Protein AF-A0AA37S8B4-F1 (afdb_monomer_lite)

pLDDT: mean 84.32, std 17.6, range [31.97, 98.0]

Organism: NCBI:txid1473156

Structure (mmCIF, N/CA/C/O backbone):
data_AF-A0AA37S8B4-F1
#
_entry.id   AF-A0AA37S8B4-F1
#
loop_
_atom_site.group_PDB
_atom_site.id
_atom_site.type_symbol
_atom_site.label_atom_id
_atom_site.label_alt_id
_atom_site.label_comp_id
_atom_site.label_asym_id
_atom_site.label_entity_id
_atom_site.label_seq_id
_atom_site.pdbx_PDB_ins_code
_atom_site.Cartn_x
_atom_site.Cartn_y
_atom_site.Cartn_z
_atom_site.occupancy
_atom_site.B_iso_or_equiv
_atom_site.auth_seq_id
_atom_site.auth_comp_id
_atom_site.auth_asym_id
_atom_site.auth_atom_id
_atom_site.pdbx_PDB_model_num
ATOM 1 N N . MET A 1 1 ? 49.847 -9.591 36.499 1.00 41.84 1 MET A N 1
ATOM 2 C CA . MET A 1 1 ? 48.959 -8.604 35.847 1.00 41.84 1 MET A CA 1
ATOM 3 C C . MET A 1 1 ? 47.893 -9.376 35.082 1.00 41.84 1 MET A C 1
ATOM 5 O O . MET A 1 1 ? 48.247 -10.153 34.206 1.00 41.84 1 MET A O 1
ATOM 9 N N . ARG A 1 2 ? 46.625 -9.284 35.502 1.00 36.72 2 ARG A N 1
ATOM 10 C CA . ARG A 1 2 ? 45.490 -9.984 34.875 1.00 36.72 2 ARG A CA 1
ATOM 11 C C . ARG A 1 2 ? 44.981 -9.141 33.705 1.00 36.72 2 ARG A C 1
ATOM 13 O O . ARG A 1 2 ? 44.607 -7.995 33.919 1.00 36.72 2 ARG A O 1
ATOM 20 N N . TRP A 1 3 ? 44.974 -9.709 32.505 1.00 33.69 3 TRP A N 1
ATOM 21 C CA . TRP A 1 3 ? 44.365 -9.096 31.328 1.00 33.69 3 TRP A CA 1
ATOM 22 C C . TRP A 1 3 ? 42.866 -9.407 31.329 1.00 33.69 3 TRP A C 1
ATOM 24 O O . TRP A 1 3 ? 42.472 -10.571 31.340 1.00 33.69 3 TRP A O 1
ATOM 34 N N . ILE A 1 4 ? 42.039 -8.362 31.370 1.00 42.34 4 ILE A N 1
ATOM 35 C CA . ILE A 1 4 ? 40.590 -8.452 31.181 1.00 42.34 4 ILE A CA 1
ATOM 36 C C . ILE A 1 4 ? 40.347 -8.408 29.673 1.00 42.34 4 ILE A C 1
ATOM 38 O O . ILE A 1 4 ? 40.600 -7.395 29.026 1.00 42.34 4 ILE A O 1
ATOM 42 N N . MET A 1 5 ? 39.888 -9.524 29.113 1.00 31.97 5 MET A N 1
ATOM 43 C CA . MET A 1 5 ? 39.438 -9.610 27.729 1.00 31.97 5 MET A CA 1
ATOM 44 C C . MET A 1 5 ? 38.009 -9.061 27.664 1.00 31.97 5 MET A C 1
ATOM 46 O O . MET A 1 5 ? 37.064 -9.707 28.112 1.00 31.97 5 MET A O 1
ATOM 50 N N . VAL A 1 6 ? 37.860 -7.838 27.157 1.00 38.88 6 VAL A N 1
ATOM 51 C CA . VAL A 1 6 ? 36.555 -7.240 26.856 1.00 38.88 6 VAL A CA 1
ATOM 52 C C . VAL A 1 6 ? 36.064 -7.852 25.547 1.00 38.88 6 VAL A C 1
ATOM 54 O O . VAL A 1 6 ? 36.589 -7.554 24.477 1.00 38.88 6 VAL A O 1
ATOM 57 N N . ILE A 1 7 ? 35.069 -8.732 25.633 1.00 40.44 7 ILE A N 1
ATOM 58 C CA . ILE A 1 7 ? 34.315 -9.196 24.468 1.00 40.44 7 ILE A CA 1
ATOM 59 C C . ILE A 1 7 ? 33.357 -8.061 24.095 1.00 40.44 7 ILE A C 1
ATOM 61 O O . ILE A 1 7 ? 32.328 -7.872 24.742 1.00 40.44 7 ILE A O 1
ATOM 65 N N . LEU A 1 8 ? 33.708 -7.278 23.071 1.00 34.94 8 LEU A N 1
ATOM 66 C CA . LEU A 1 8 ? 32.735 -6.438 22.380 1.00 34.94 8 LEU A CA 1
ATOM 67 C C . LEU A 1 8 ? 31.773 -7.366 21.630 1.00 34.94 8 LEU A C 1
ATOM 69 O O . LEU A 1 8 ? 32.093 -7.890 20.566 1.00 34.94 8 LEU A O 1
ATOM 73 N N . LEU A 1 9 ? 30.586 -7.572 22.198 1.00 35.25 9 LEU A N 1
ATOM 74 C CA . LEU A 1 9 ? 29.426 -8.071 21.469 1.00 35.25 9 LEU A CA 1
ATOM 75 C C . LEU A 1 9 ? 28.984 -6.978 20.492 1.00 35.25 9 LEU A C 1
ATOM 77 O O . LEU A 1 9 ? 28.210 -6.085 20.832 1.00 35.25 9 LEU A O 1
ATOM 81 N N . SER A 1 10 ? 29.506 -7.032 19.271 1.00 37.12 10 SER A N 1
ATOM 82 C CA . SER A 1 10 ? 28.928 -6.321 18.137 1.00 37.12 10 SER A CA 1
ATOM 83 C C . SER A 1 10 ? 27.568 -6.955 17.842 1.00 37.12 10 SER A C 1
ATOM 85 O O . SER A 1 10 ? 27.484 -7.967 17.150 1.00 37.12 10 SER A O 1
ATOM 87 N N . ILE A 1 11 ? 26.491 -6.389 18.388 1.00 38.50 11 ILE A N 1
ATOM 88 C CA . ILE A 1 11 ? 25.130 -6.700 17.947 1.00 38.50 11 ILE A CA 1
ATOM 89 C C . ILE A 1 11 ? 24.981 -6.060 16.563 1.00 38.50 11 ILE A C 1
ATOM 91 O O . ILE A 1 11 ? 24.531 -4.927 16.423 1.00 38.50 11 ILE A O 1
ATOM 95 N N . SER A 1 12 ? 25.433 -6.766 15.526 1.00 40.25 12 SER A N 1
ATOM 96 C CA . SER A 1 12 ? 24.964 -6.502 14.172 1.00 40.25 12 SER A CA 1
ATOM 97 C C . SER A 1 12 ? 23.511 -6.960 14.150 1.00 40.25 12 SER A C 1
ATOM 99 O O . SER A 1 12 ? 23.223 -8.157 14.135 1.00 40.25 12 SER A O 1
ATOM 101 N N . ALA A 1 13 ? 22.586 -6.006 14.267 1.00 41.56 13 ALA A N 1
ATOM 102 C CA . ALA A 1 13 ? 21.191 -6.252 13.961 1.00 41.56 13 ALA A CA 1
ATOM 103 C C . ALA A 1 13 ? 21.145 -6.702 12.500 1.00 41.56 13 ALA A C 1
ATOM 105 O O . ALA A 1 13 ? 21.345 -5.894 11.594 1.00 41.56 13 ALA A O 1
ATOM 106 N N . ALA A 1 14 ? 20.950 -7.999 12.276 1.00 39.81 14 ALA A N 1
ATOM 107 C CA . ALA A 1 14 ? 20.672 -8.523 10.956 1.00 39.81 14 ALA A CA 1
ATOM 108 C C . ALA A 1 14 ? 19.413 -7.805 10.447 1.00 39.81 14 ALA A C 1
ATOM 110 O O . ALA A 1 14 ? 18.294 -8.108 10.874 1.00 39.81 14 ALA A O 1
ATOM 111 N N . LYS A 1 15 ? 19.583 -6.806 9.571 1.00 47.97 15 LYS A N 1
ATOM 112 C CA . LYS A 1 15 ? 18.496 -6.332 8.716 1.00 47.97 15 LYS A CA 1
ATOM 113 C C . LYS A 1 15 ? 18.070 -7.574 7.941 1.00 47.97 15 LYS A C 1
ATOM 115 O O . LYS A 1 15 ? 18.783 -7.987 7.046 1.00 47.97 15 LYS A O 1
ATOM 120 N N . ALA A 1 16 ? 16.989 -8.245 8.358 1.00 52.72 16 ALA A N 1
ATOM 121 C CA . ALA A 1 16 ? 16.439 -9.321 7.534 1.00 52.72 16 ALA A CA 1
ATOM 122 C C . ALA A 1 16 ? 16.204 -8.726 6.143 1.00 52.72 16 ALA A C 1
ATOM 124 O O . ALA A 1 16 ? 15.514 -7.704 6.061 1.00 52.72 16 ALA A O 1
ATOM 125 N N . ASP A 1 17 ? 16.867 -9.303 5.144 1.00 63.69 17 ASP A N 1
ATOM 126 C CA . ASP A 1 17 ? 16.947 -8.761 3.796 1.00 63.69 17 ASP A CA 1
ATOM 127 C C . ASP A 1 17 ? 15.543 -8.679 3.199 1.00 63.69 17 ASP A C 1
ATOM 129 O O . ASP A 1 17 ? 14.801 -9.666 3.168 1.00 63.69 17 ASP A O 1
ATOM 133 N N . MET A 1 18 ? 15.158 -7.485 2.756 1.00 78.81 18 MET A N 1
ATOM 134 C CA . MET A 1 18 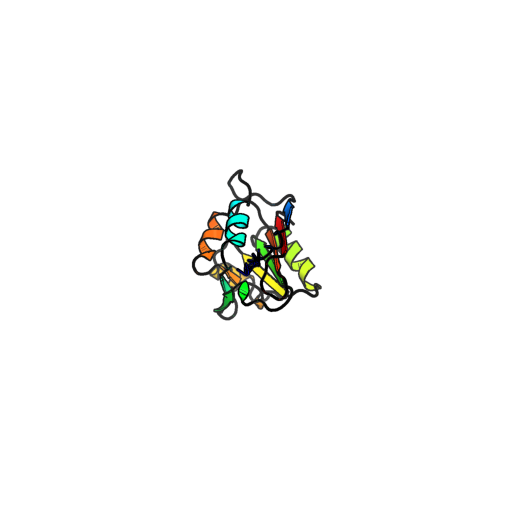? 13.922 -7.293 2.015 1.00 78.81 18 MET A CA 1
ATOM 135 C C . MET A 1 18 ? 14.022 -8.067 0.702 1.00 78.81 18 MET A C 1
ATOM 137 O O . MET A 1 18 ? 14.942 -7.859 -0.088 1.00 78.81 18 MET A O 1
ATOM 141 N N . LYS A 1 19 ? 13.074 -8.972 0.451 1.00 85.19 19 LYS A N 1
ATOM 142 C CA . LYS A 1 19 ? 13.051 -9.728 -0.802 1.00 85.19 19 LYS A CA 1
ATOM 143 C C . LYS A 1 19 ? 12.243 -8.980 -1.862 1.00 85.19 19 LYS A C 1
ATOM 145 O O . LYS A 1 19 ? 11.031 -8.852 -1.708 1.00 85.19 19 LYS A O 1
ATOM 150 N N . VAL A 1 20 ? 12.887 -8.567 -2.951 1.00 79.88 20 VAL A N 1
ATOM 151 C CA . VAL A 1 20 ? 12.213 -8.032 -4.146 1.00 79.88 20 VAL A CA 1
ATOM 152 C C . VAL A 1 20 ? 11.977 -9.161 -5.151 1.00 79.88 20 VAL A C 1
ATOM 154 O O . VAL A 1 20 ? 12.870 -9.970 -5.410 1.00 79.88 20 VAL A O 1
ATOM 157 N N . ILE A 1 21 ? 10.758 -9.253 -5.676 1.00 81.44 21 ILE A N 1
ATOM 158 C CA .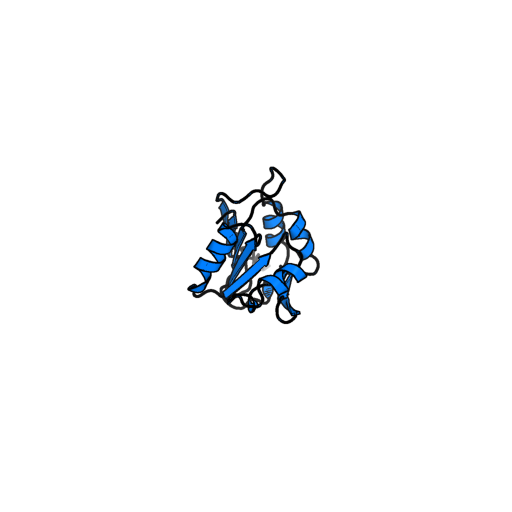 ILE A 1 21 ? 10.350 -10.208 -6.709 1.00 81.44 21 ILE A CA 1
ATOM 159 C C . ILE A 1 21 ? 9.868 -9.399 -7.910 1.00 81.44 21 ILE A C 1
ATOM 161 O O . ILE A 1 21 ? 8.844 -8.730 -7.823 1.00 81.44 21 ILE A O 1
ATOM 165 N N . GLU A 1 22 ? 10.603 -9.472 -9.015 1.00 76.75 22 GLU A N 1
ATOM 166 C CA . GLU A 1 22 ? 10.251 -8.781 -10.257 1.00 76.75 22 GLU A CA 1
ATOM 167 C C . GLU A 1 22 ? 9.269 -9.610 -11.091 1.00 76.75 22 GLU A C 1
ATOM 169 O O . GLU A 1 22 ? 9.395 -10.830 -11.241 1.00 76.75 22 GLU A O 1
ATOM 174 N N . SER A 1 23 ? 8.283 -8.921 -11.639 1.00 68.56 23 SER A N 1
ATOM 175 C CA . SER A 1 23 ? 7.209 -9.423 -12.480 1.00 68.56 23 SER A CA 1
ATOM 176 C C . SER A 1 23 ? 6.817 -8.292 -13.448 1.00 68.56 23 SER A C 1
ATOM 178 O O . SER A 1 23 ? 7.340 -7.187 -13.366 1.00 68.56 23 SER A O 1
ATOM 180 N N . ARG A 1 24 ? 5.989 -8.567 -14.462 1.00 68.88 24 ARG A N 1
ATOM 181 C CA . ARG A 1 24 ? 5.632 -7.531 -15.448 1.00 68.88 24 ARG A CA 1
ATOM 182 C C . ARG A 1 24 ? 4.517 -6.651 -14.894 1.00 68.88 24 ARG A C 1
ATOM 184 O O . ARG A 1 24 ? 3.380 -7.114 -14.826 1.00 68.88 24 ARG A O 1
ATOM 191 N N . GLY A 1 25 ? 4.838 -5.409 -14.538 1.00 69.12 25 GLY A N 1
ATOM 192 C CA . GLY A 1 25 ? 3.856 -4.377 -14.225 1.00 69.12 25 GLY A CA 1
ATOM 193 C C . GLY A 1 25 ? 3.386 -3.607 -15.459 1.00 69.12 25 GLY A C 1
ATOM 194 O O . GLY A 1 25 ? 3.812 -3.847 -16.593 1.00 69.12 25 GLY A O 1
ATOM 195 N N . TYR A 1 26 ? 2.475 -2.666 -15.231 1.00 75.56 26 TYR A N 1
ATOM 196 C CA . TYR A 1 26 ? 2.162 -1.613 -16.183 1.00 75.56 26 TYR A CA 1
ATOM 197 C C . TYR A 1 26 ? 3.147 -0.451 -15.979 1.00 75.56 26 TYR A C 1
ATOM 199 O O . TYR A 1 26 ? 3.185 0.108 -14.877 1.00 75.56 26 TYR A O 1
ATOM 207 N N . PRO A 1 27 ? 3.915 -0.054 -17.009 1.00 76.44 27 PRO A N 1
ATOM 208 C CA . PRO A 1 27 ? 4.842 1.059 -16.901 1.00 76.44 27 PRO A CA 1
ATOM 209 C C . PRO A 1 27 ? 4.095 2.396 -16.870 1.00 76.44 27 PRO A C 1
ATOM 211 O O . PRO A 1 27 ? 3.299 2.727 -17.750 1.00 76.44 27 PRO A O 1
ATOM 214 N N . LEU A 1 28 ? 4.393 3.194 -15.858 1.00 73.31 28 LEU A N 1
ATOM 215 C CA . LEU A 1 28 ? 4.192 4.635 -15.848 1.00 73.31 28 LEU A CA 1
ATOM 216 C C . LEU A 1 28 ? 5.254 5.272 -16.763 1.00 73.31 28 LEU A C 1
ATOM 218 O O . LEU A 1 28 ? 6.268 4.653 -17.051 1.00 73.31 28 LEU A O 1
ATOM 222 N N . ALA A 1 29 ? 5.014 6.485 -17.267 1.00 58.72 29 ALA A N 1
ATOM 223 C CA . ALA A 1 29 ? 5.602 7.058 -18.496 1.00 58.72 29 ALA A CA 1
ATOM 224 C C . ALA A 1 29 ? 7.153 7.160 -18.642 1.00 58.72 29 ALA A C 1
ATOM 226 O O . ALA A 1 29 ? 7.615 7.791 -19.591 1.00 58.72 29 ALA A O 1
ATOM 227 N N . ASN A 1 30 ? 7.959 6.576 -17.754 1.00 57.06 30 ASN A N 1
ATOM 228 C CA . ASN A 1 30 ? 9.422 6.589 -17.767 1.00 57.06 30 ASN A CA 1
ATOM 229 C C . ASN A 1 30 ? 9.993 5.158 -17.841 1.00 57.06 30 ASN A C 1
ATOM 231 O O . ASN A 1 30 ? 9.621 4.322 -17.026 1.00 57.06 30 ASN A O 1
ATOM 235 N N . ASP A 1 31 ? 10.977 4.922 -18.719 1.00 57.19 31 ASP A N 1
ATOM 236 C CA . ASP A 1 31 ? 11.668 3.630 -18.958 1.00 57.19 31 ASP A CA 1
ATOM 237 C C . ASP A 1 31 ? 12.593 3.147 -17.802 1.00 57.19 31 ASP A C 1
ATOM 239 O O . ASP A 1 31 ? 13.600 2.474 -18.031 1.00 57.19 31 ASP A O 1
ATOM 243 N N . ASN A 1 32 ? 12.302 3.509 -16.552 1.00 66.25 32 ASN A N 1
ATOM 244 C CA . ASN A 1 32 ? 13.129 3.191 -15.380 1.00 66.25 32 ASN A CA 1
ATOM 245 C C . ASN A 1 32 ? 12.498 2.090 -14.507 1.00 66.25 32 ASN A C 1
ATOM 247 O O . ASN A 1 32 ? 11.352 1.707 -14.689 1.00 66.25 32 ASN A O 1
ATOM 251 N N . SER A 1 33 ? 13.257 1.580 -13.533 1.00 79.75 33 SER A N 1
ATOM 252 C CA . SER A 1 33 ? 12.796 0.584 -12.549 1.00 79.75 33 SER A CA 1
ATOM 253 C C . SER A 1 33 ? 12.294 1.230 -11.255 1.00 79.75 33 SER A C 1
ATOM 255 O O . SER A 1 33 ? 12.838 2.256 -10.851 1.00 79.75 33 SER A O 1
ATOM 257 N N . ASN A 1 34 ? 11.428 0.550 -10.496 1.00 88.50 34 ASN A N 1
ATOM 258 C CA . ASN A 1 34 ? 10.984 0.963 -9.152 1.00 88.50 34 ASN A CA 1
ATOM 259 C C . ASN A 1 34 ? 12.062 0.904 -8.042 1.00 88.50 34 ASN A C 1
ATOM 261 O O . ASN A 1 34 ? 11.753 1.030 -6.856 1.00 88.50 34 ASN A O 1
ATOM 265 N N . ARG A 1 35 ? 13.343 0.743 -8.389 1.00 86.94 35 ARG A N 1
ATOM 266 C CA . ARG A 1 35 ? 14.450 0.625 -7.429 1.00 86.94 35 ARG A CA 1
ATOM 267 C C . ARG A 1 35 ? 14.514 1.779 -6.426 1.00 86.94 35 ARG A C 1
ATOM 269 O O . ARG A 1 35 ? 14.732 1.527 -5.244 1.00 86.94 35 ARG A O 1
ATOM 276 N N . ASP A 1 36 ? 14.272 3.008 -6.870 1.00 88.19 36 ASP A N 1
ATOM 277 C CA . ASP A 1 36 ? 14.310 4.186 -5.995 1.00 88.19 36 ASP A CA 1
ATOM 278 C C . ASP A 1 36 ? 13.177 4.160 -4.954 1.00 88.19 36 ASP A C 1
ATOM 280 O O . ASP A 1 36 ? 13.356 4.603 -3.818 1.00 88.19 36 ASP A O 1
ATOM 284 N N . VAL A 1 37 ? 12.015 3.593 -5.307 1.00 90.94 37 VAL A N 1
ATOM 285 C CA . VAL A 1 37 ? 10.909 3.353 -4.365 1.00 90.94 37 VAL A CA 1
ATOM 286 C C . VAL A 1 37 ? 11.339 2.340 -3.308 1.00 90.94 37 VAL A C 1
ATOM 288 O O . VAL A 1 37 ? 11.098 2.550 -2.119 1.00 90.94 37 VAL A O 1
ATOM 291 N N . PHE A 1 38 ? 12.004 1.259 -3.718 1.00 90.81 38 PHE A N 1
ATOM 292 C CA . PHE A 1 38 ? 12.451 0.205 -2.806 1.00 90.81 38 PHE A CA 1
ATOM 293 C C . PHE A 1 38 ? 13.521 0.711 -1.841 1.00 90.81 38 PHE A C 1
ATOM 295 O O . PHE A 1 38 ? 13.386 0.529 -0.634 1.00 90.81 38 PHE A O 1
ATOM 302 N N . GLU A 1 39 ? 14.530 1.420 -2.348 1.00 90.69 39 GLU A N 1
ATOM 303 C CA . GLU A 1 39 ? 15.564 2.039 -1.514 1.00 90.69 39 GLU A CA 1
ATOM 304 C C . GLU A 1 39 ? 14.962 3.066 -0.548 1.00 90.69 39 GLU A C 1
ATOM 306 O O . GLU A 1 39 ? 15.379 3.164 0.611 1.00 90.69 39 GLU A O 1
ATOM 311 N N . TRP A 1 40 ? 13.939 3.808 -0.977 1.00 92.50 40 TRP A N 1
ATOM 312 C CA . TRP A 1 40 ? 13.232 4.702 -0.073 1.00 92.50 40 TRP A CA 1
ATOM 313 C C . TRP A 1 40 ? 12.534 3.933 1.057 1.00 92.50 40 TRP A C 1
ATOM 315 O O . TRP A 1 40 ? 12.713 4.285 2.225 1.00 92.50 40 TRP A O 1
ATOM 325 N N . LEU A 1 41 ? 11.798 2.867 0.732 1.00 92.62 41 LEU A N 1
ATOM 326 C CA . LEU A 1 41 ? 11.076 2.028 1.698 1.00 92.62 41 LEU A CA 1
ATOM 327 C C . LEU A 1 41 ? 12.002 1.294 2.681 1.00 92.62 41 LEU A C 1
ATOM 329 O O . LEU A 1 41 ? 11.617 1.054 3.821 1.00 92.62 41 LEU A O 1
ATOM 333 N N . GLU A 1 42 ? 13.233 0.968 2.285 1.00 89.88 42 GLU A N 1
ATOM 334 C CA . GLU A 1 42 ? 14.228 0.370 3.188 1.00 89.88 42 GLU A CA 1
ATOM 335 C C . GLU A 1 42 ? 14.748 1.338 4.257 1.00 89.88 42 GLU A C 1
ATOM 337 O O . GLU A 1 42 ? 15.245 0.910 5.307 1.00 89.88 42 GLU A O 1
ATOM 342 N N . ASN A 1 43 ? 14.691 2.639 3.972 1.00 91.31 43 ASN A N 1
ATOM 343 C CA . ASN A 1 43 ? 15.342 3.675 4.769 1.00 91.31 43 ASN A CA 1
ATOM 344 C C . ASN A 1 43 ? 14.357 4.618 5.470 1.00 91.31 43 ASN A C 1
ATOM 346 O O . ASN A 1 43 ? 14.783 5.454 6.266 1.00 91.31 43 ASN A O 1
ATOM 350 N N . ASN A 1 44 ? 13.060 4.518 5.178 1.00 93.94 44 ASN A N 1
ATOM 351 C CA . ASN A 1 44 ? 12.046 5.449 5.658 1.00 93.94 44 ASN A CA 1
ATOM 352 C C . ASN A 1 44 ? 10.786 4.706 6.104 1.00 93.94 44 ASN A C 1
ATOM 354 O O . ASN A 1 44 ? 10.481 3.618 5.626 1.00 93.94 44 ASN A O 1
ATOM 358 N N . ASP A 1 45 ? 10.037 5.327 7.010 1.00 94.00 45 ASP A N 1
ATOM 359 C CA . ASP A 1 45 ? 8.766 4.798 7.496 1.00 94.00 45 ASP A CA 1
ATOM 360 C C . ASP A 1 45 ? 7.604 5.339 6.648 1.00 94.00 45 ASP A C 1
ATOM 362 O O . ASP A 1 45 ? 7.442 6.557 6.497 1.00 94.00 45 ASP A O 1
ATOM 366 N N . LEU A 1 46 ? 6.799 4.438 6.078 1.00 95.31 46 LEU A N 1
ATOM 367 C CA . LEU A 1 46 ? 5.686 4.809 5.207 1.00 95.31 46 LEU A CA 1
ATOM 368 C C . LEU A 1 46 ? 4.569 5.437 6.043 1.00 95.31 46 LEU A C 1
ATOM 370 O O . LEU A 1 46 ? 3.946 4.769 6.862 1.00 95.31 46 LEU A O 1
ATOM 374 N N . SER A 1 47 ? 4.304 6.717 5.811 1.00 96.81 47 SER A N 1
ATOM 375 C CA . SER A 1 47 ? 3.245 7.481 6.466 1.00 96.81 47 SER A CA 1
ATOM 376 C C . SER A 1 47 ? 2.043 7.611 5.543 1.00 96.81 47 SER A C 1
ATOM 378 O O . SER A 1 47 ? 2.166 7.971 4.368 1.00 96.81 47 SER A O 1
ATOM 380 N N . MET A 1 48 ? 0.867 7.316 6.083 1.00 96.75 48 MET A N 1
ATOM 381 C CA . MET A 1 48 ? -0.372 7.289 5.326 1.00 96.75 48 MET A CA 1
ATOM 382 C C . MET A 1 48 ? -1.560 7.763 6.164 1.00 96.75 48 MET A C 1
ATOM 384 O O . MET A 1 48 ? -1.491 7.825 7.390 1.00 96.75 48 MET A O 1
ATOM 388 N N . VAL A 1 49 ? -2.647 8.149 5.503 1.00 97.12 49 VAL A N 1
ATOM 389 C CA . VAL A 1 49 ? -3.896 8.582 6.141 1.00 97.12 49 VAL A CA 1
ATOM 390 C C . VAL A 1 49 ? -5.048 7.798 5.537 1.00 97.12 49 VAL A C 1
ATOM 392 O O . VAL A 1 49 ? -5.135 7.660 4.320 1.00 97.12 49 VAL A O 1
ATOM 395 N N . ASN A 1 50 ? -5.918 7.248 6.378 1.00 96.75 50 ASN A N 1
ATOM 396 C CA . ASN A 1 50 ? -7.081 6.510 5.917 1.00 96.75 50 ASN A CA 1
ATOM 397 C C . ASN A 1 50 ? -8.058 7.466 5.231 1.00 96.75 50 ASN A C 1
ATOM 399 O O . ASN A 1 50 ? -8.463 8.489 5.783 1.00 96.75 50 ASN A O 1
ATOM 403 N N . LEU A 1 51 ? -8.462 7.120 4.017 1.00 95.12 51 LEU A N 1
ATOM 404 C CA . LEU A 1 51 ? -9.263 7.995 3.181 1.00 95.12 51 LEU A CA 1
ATOM 405 C C . LEU A 1 51 ? -10.716 8.121 3.681 1.00 95.12 51 LEU A C 1
ATOM 407 O O . LEU A 1 51 ? -11.377 9.128 3.409 1.00 95.12 51 LEU A O 1
ATOM 411 N N . SER A 1 52 ? -11.209 7.115 4.408 1.00 94.38 52 SER A N 1
ATOM 412 C CA . SER A 1 52 ? -12.589 7.050 4.898 1.00 94.38 52 SER A CA 1
ATOM 413 C C . SER A 1 52 ? -12.822 7.854 6.178 1.00 94.38 52 SER A C 1
ATOM 415 O O . SER A 1 52 ? -13.863 8.499 6.291 1.00 94.38 52 SER A O 1
ATOM 417 N N . ASP A 1 53 ? -11.863 7.864 7.108 1.00 94.81 53 ASP A N 1
ATOM 418 C CA . ASP A 1 53 ? -12.024 8.482 8.433 1.00 94.81 53 ASP A CA 1
ATOM 419 C C . ASP A 1 53 ? -10.918 9.488 8.808 1.00 94.81 53 ASP A C 1
ATOM 421 O O . ASP A 1 53 ? -11.037 10.184 9.814 1.00 94.81 53 ASP A O 1
ATOM 425 N N . GLY A 1 54 ? -9.871 9.622 7.987 1.00 95.69 54 GLY A N 1
ATOM 426 C CA . GLY A 1 54 ? -8.760 10.544 8.227 1.00 95.69 54 GLY A CA 1
ATOM 427 C C . GLY A 1 54 ? -7.745 10.059 9.265 1.00 95.69 54 GLY A C 1
ATOM 428 O O . GLY A 1 54 ? -6.874 10.834 9.660 1.00 95.69 54 GLY A O 1
ATOM 429 N N . THR A 1 55 ? -7.826 8.805 9.715 1.00 97.25 55 THR A N 1
ATOM 430 C CA . THR A 1 55 ? -6.908 8.256 10.719 1.00 97.25 55 THR A CA 1
ATOM 431 C C . THR A 1 55 ? -5.488 8.131 10.152 1.00 97.25 55 THR A C 1
ATOM 433 O O . THR A 1 55 ? -5.301 7.446 9.140 1.00 97.25 55 THR A O 1
ATOM 436 N N . PRO A 1 56 ? -4.466 8.750 10.775 1.00 97.62 56 PRO A N 1
ATOM 437 C CA . PRO A 1 56 ? -3.081 8.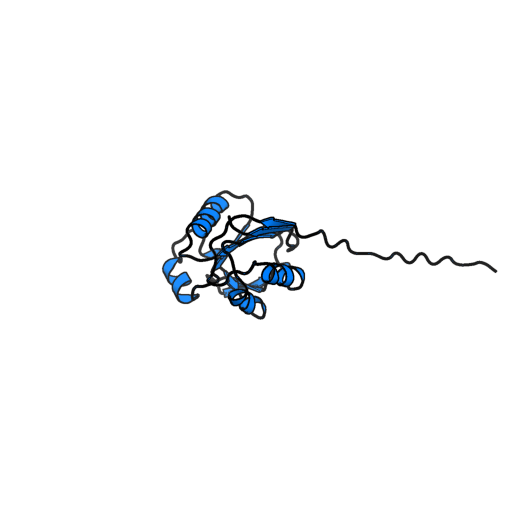561 10.366 1.00 97.62 56 PRO A CA 1
ATOM 438 C C . PRO A 1 56 ? -2.584 7.164 10.756 1.00 97.62 56 PRO A C 1
ATOM 440 O O . PRO A 1 56 ? -2.953 6.629 11.799 1.00 97.62 56 PRO A O 1
ATOM 443 N N . LEU A 1 57 ? -1.714 6.593 9.931 1.00 97.62 57 LEU A N 1
ATOM 444 C CA . LEU A 1 57 ? -1.064 5.308 10.161 1.00 97.62 57 LEU A CA 1
ATOM 445 C C . LEU A 1 57 ? 0.375 5.383 9.650 1.00 97.62 57 LEU A C 1
ATOM 447 O O . LEU A 1 57 ? 0.624 5.938 8.577 1.00 97.62 57 LEU A O 1
ATOM 451 N N . LYS A 1 58 ? 1.319 4.807 10.391 1.00 97.00 58 LYS A N 1
ATOM 452 C CA . LYS A 1 58 ? 2.662 4.524 9.881 1.00 97.00 58 LYS A CA 1
ATOM 453 C C . LYS A 1 58 ? 2.865 3.031 9.695 1.00 97.00 58 LYS A C 1
ATOM 455 O O . LYS A 1 58 ? 2.187 2.227 10.332 1.00 97.00 58 LYS A O 1
ATOM 460 N N . LEU A 1 59 ? 3.810 2.654 8.839 1.00 94.50 59 LEU A N 1
ATOM 461 C CA . LEU A 1 59 ? 4.168 1.252 8.633 1.00 94.50 59 LEU A CA 1
ATOM 462 C C . LEU A 1 59 ? 4.587 0.596 9.947 1.00 94.50 59 LEU A C 1
ATOM 464 O O . LEU A 1 59 ? 4.124 -0.496 10.256 1.00 94.50 59 LEU A O 1
ATOM 468 N N . SER A 1 60 ? 5.402 1.303 10.732 1.00 94.94 60 SER A N 1
ATOM 469 C CA . SER A 1 60 ? 5.884 0.856 12.040 1.00 94.94 60 SER A CA 1
ATOM 470 C C . SER A 1 60 ? 4.786 0.654 13.095 1.00 94.94 60 SER A C 1
ATOM 472 O O . SER A 1 60 ? 5.013 -0.060 14.069 1.00 94.94 60 SER A O 1
ATOM 474 N N . ASP A 1 61 ? 3.593 1.224 12.89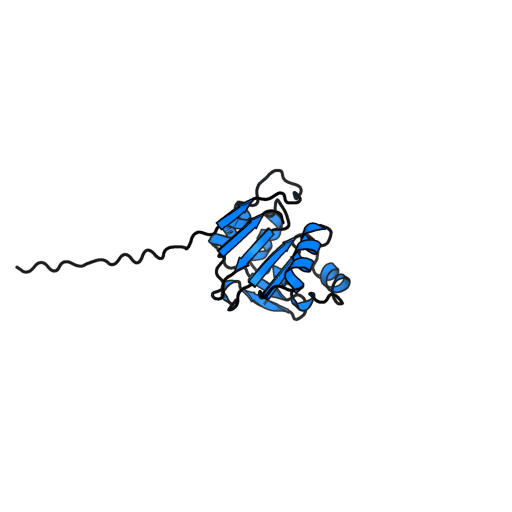4 1.00 96.00 61 ASP A N 1
ATOM 475 C CA . ASP A 1 61 ? 2.445 1.058 13.794 1.00 96.00 61 ASP A CA 1
ATOM 476 C C . ASP A 1 61 ? 1.617 -0.208 13.476 1.00 96.00 61 ASP A C 1
ATOM 478 O O . ASP A 1 61 ? 0.707 -0.569 14.230 1.00 96.00 61 ASP A O 1
ATOM 482 N N . ILE A 1 62 ? 1.898 -0.896 12.362 1.00 95.75 62 ILE A N 1
ATOM 483 C CA . ILE A 1 62 ? 1.183 -2.113 11.957 1.00 95.75 62 ILE A CA 1
ATOM 484 C C . ILE A 1 62 ? 1.560 -3.270 12.887 1.00 95.75 62 ILE A C 1
ATOM 486 O O . ILE A 1 62 ? 2.725 -3.637 13.020 1.00 95.75 62 ILE A O 1
ATOM 490 N N . ASN A 1 63 ? 0.549 -3.896 13.491 1.00 95.31 63 ASN A N 1
ATOM 491 C CA . ASN A 1 63 ? 0.718 -4.967 14.478 1.00 95.31 63 ASN A CA 1
ATOM 492 C C . ASN A 1 63 ? 0.172 -6.332 14.018 1.00 95.31 63 ASN A C 1
ATOM 494 O O . ASN A 1 63 ? 0.006 -7.257 14.816 1.00 95.31 63 ASN A O 1
ATOM 498 N N . ASN A 1 64 ? -0.122 -6.472 12.726 1.00 95.62 64 ASN A N 1
ATOM 499 C CA . ASN A 1 64 ? -0.638 -7.694 12.130 1.00 95.62 64 ASN A CA 1
ATOM 500 C C . ASN A 1 64 ? -0.156 -7.858 10.681 1.00 95.62 64 ASN A C 1
ATOM 502 O O . ASN A 1 64 ? 0.179 -6.879 10.017 1.00 95.62 64 ASN A O 1
ATOM 506 N N . GLU A 1 65 ? -0.142 -9.095 10.169 1.00 96.88 65 GLU A N 1
ATOM 507 C CA . GLU A 1 65 ? 0.264 -9.337 8.779 1.00 96.88 65 GLU A CA 1
ATOM 508 C C . GLU A 1 65 ? -0.604 -8.529 7.810 1.00 96.88 65 GLU A C 1
ATOM 510 O O . GLU A 1 65 ? -1.831 -8.682 7.777 1.00 96.88 65 GLU A O 1
ATOM 515 N N . THR A 1 66 ? 0.041 -7.695 6.998 1.00 97.56 66 THR A N 1
ATOM 516 C CA . THR A 1 66 ? -0.639 -6.740 6.124 1.00 97.56 66 THR A CA 1
ATOM 517 C C . THR A 1 66 ? -0.079 -6.808 4.711 1.00 97.56 66 THR A C 1
ATOM 519 O O . THR A 1 66 ? 1.127 -6.895 4.494 1.00 97.56 66 THR A O 1
ATOM 522 N N . MET A 1 67 ? -0.981 -6.770 3.738 1.00 97.56 67 MET A N 1
ATOM 523 C CA . MET A 1 67 ? -0.673 -6.568 2.332 1.00 97.56 67 MET A CA 1
ATOM 524 C C . MET A 1 67 ? -0.988 -5.120 1.970 1.00 97.56 67 MET A C 1
ATOM 526 O O . MET A 1 67 ? -2.128 -4.677 2.126 1.00 97.56 67 MET A O 1
ATOM 530 N N . ILE A 1 68 ? 0.008 -4.403 1.462 1.00 97.25 68 ILE A N 1
ATOM 531 C CA . ILE A 1 68 ? -0.162 -3.064 0.901 1.00 97.25 68 ILE A CA 1
ATOM 532 C C . ILE A 1 68 ? -0.117 -3.182 -0.618 1.00 97.25 68 ILE A C 1
ATOM 534 O O . ILE A 1 68 ? 0.797 -3.799 -1.160 1.00 97.25 68 ILE A O 1
ATOM 538 N N . ILE A 1 69 ? -1.101 -2.599 -1.294 1.00 96.38 69 ILE A N 1
ATOM 539 C CA . ILE A 1 69 ? -1.162 -2.509 -2.753 1.00 96.38 69 ILE A CA 1
ATOM 540 C C . ILE A 1 69 ? -0.988 -1.043 -3.136 1.00 96.38 69 ILE A C 1
ATOM 542 O O . ILE A 1 69 ? -1.810 -0.204 -2.767 1.00 96.38 69 ILE A O 1
ATOM 546 N N . LEU A 1 70 ? 0.073 -0.748 -3.878 1.00 94.62 70 LEU A N 1
ATOM 547 C CA . LEU A 1 70 ? 0.353 0.551 -4.480 1.00 94.62 70 LEU A CA 1
ATOM 548 C C . LEU A 1 70 ? -0.006 0.443 -5.964 1.00 94.62 70 LEU A C 1
ATOM 550 O O . LEU A 1 70 ? 0.580 -0.377 -6.667 1.00 94.62 70 LEU A O 1
ATOM 554 N N . GLY A 1 71 ? -0.977 1.210 -6.450 1.00 93.31 71 GLY A N 1
ATOM 555 C CA . GLY A 1 71 ? -1.418 1.079 -7.841 1.00 93.31 71 GLY A CA 1
ATOM 556 C C . GLY A 1 71 ? -2.296 2.221 -8.325 1.00 93.31 71 GLY A C 1
ATOM 557 O O . GLY A 1 71 ? -2.342 3.285 -7.707 1.00 93.31 71 GLY A O 1
ATOM 558 N N . SER A 1 72 ? -3.015 1.984 -9.417 1.00 91.19 72 SER A N 1
ATOM 559 C CA . SER A 1 72 ? -3.931 2.957 -10.019 1.00 91.19 72 SER A CA 1
ATOM 560 C C . SER A 1 72 ? -5.311 2.347 -10.226 1.00 91.19 72 SER A C 1
ATOM 562 O O . SER A 1 72 ? -5.468 1.140 -10.379 1.00 91.19 72 SER A O 1
ATOM 564 N N . ASP A 1 73 ? -6.350 3.177 -10.176 1.00 89.88 73 ASP A N 1
ATOM 565 C CA . ASP A 1 73 ? -7.741 2.718 -10.229 1.00 89.88 73 ASP A CA 1
ATOM 566 C C . ASP A 1 73 ? -8.173 2.256 -11.625 1.00 89.88 73 ASP A C 1
ATOM 568 O O . ASP A 1 73 ? -9.069 1.419 -11.748 1.00 89.88 73 ASP A O 1
ATOM 572 N N . TRP A 1 74 ? -7.531 2.805 -12.655 1.00 87.50 74 TRP A N 1
ATOM 573 C CA . TRP A 1 74 ? -7.716 2.456 -14.056 1.00 87.50 74 TRP A CA 1
ATOM 574 C C . TRP A 1 74 ? -6.915 1.216 -14.473 1.00 87.50 74 TRP A C 1
ATOM 576 O O . TRP A 1 74 ? -7.190 0.652 -15.532 1.00 87.50 74 TRP A O 1
ATOM 586 N N . GLU A 1 75 ? -5.946 0.775 -13.664 1.00 88.94 75 GLU A N 1
ATOM 587 C CA . GLU A 1 75 ? -5.070 -0.352 -13.980 1.00 88.94 75 GLU A CA 1
ATOM 588 C C . GLU A 1 75 ? -5.745 -1.680 -13.546 1.00 88.94 75 GLU A C 1
ATOM 590 O O . GLU A 1 75 ? -6.048 -1.878 -12.362 1.00 88.94 75 GLU A O 1
ATOM 595 N N . PRO A 1 76 ? -6.050 -2.606 -14.482 1.00 89.56 76 PRO A N 1
ATOM 596 C CA . PRO A 1 76 ? -6.838 -3.804 -14.175 1.00 89.56 76 PRO A CA 1
ATOM 597 C C . PRO A 1 76 ? -6.197 -4.757 -13.161 1.00 89.56 76 PRO A C 1
ATOM 599 O O . PRO A 1 76 ? -6.909 -5.434 -12.410 1.00 89.56 76 PRO A O 1
ATOM 602 N N . SER A 1 77 ? -4.871 -4.837 -13.127 1.00 89.38 77 SER A N 1
ATOM 603 C CA . SER A 1 77 ? -4.133 -5.759 -12.262 1.00 89.38 77 SER A CA 1
ATOM 604 C C . SER A 1 77 ? -4.182 -5.320 -10.796 1.00 89.38 77 SER A C 1
ATOM 606 O O . SER A 1 77 ? -4.270 -6.154 -9.894 1.00 89.38 77 SER A O 1
ATOM 608 N N . THR A 1 78 ? -4.297 -4.018 -10.543 1.00 92.62 78 THR A N 1
ATOM 609 C CA . THR A 1 78 ? -4.559 -3.405 -9.240 1.00 92.62 78 THR A CA 1
ATOM 610 C C . THR A 1 78 ? -5.917 -3.873 -8.727 1.00 92.62 78 THR A C 1
ATOM 612 O O . THR A 1 78 ? -6.017 -4.431 -7.631 1.00 92.62 78 THR A O 1
ATOM 615 N N . ALA A 1 79 ? -6.967 -3.751 -9.548 1.00 92.25 79 ALA A N 1
ATOM 616 C CA . ALA A 1 79 ? -8.303 -4.237 -9.202 1.00 92.25 79 ALA A CA 1
ATOM 617 C C . ALA A 1 79 ? -8.329 -5.763 -8.983 1.00 92.25 79 ALA A C 1
ATOM 619 O O . ALA A 1 79 ? -8.960 -6.247 -8.040 1.00 92.25 79 ALA A O 1
ATOM 620 N N . SER A 1 80 ? -7.612 -6.520 -9.818 1.00 92.31 80 SER A N 1
ATOM 621 C CA . SER A 1 80 ? -7.458 -7.975 -9.688 1.00 92.31 80 SER A CA 1
ATOM 622 C C . SER A 1 80 ? -6.788 -8.361 -8.366 1.00 92.31 80 SER A C 1
ATOM 624 O O . SER A 1 80 ? -7.282 -9.233 -7.649 1.00 92.31 80 SER A O 1
ATOM 626 N N . THR A 1 81 ? -5.707 -7.675 -7.993 1.00 93.06 81 THR A N 1
ATOM 627 C CA . THR A 1 81 ? -4.952 -7.925 -6.756 1.00 93.06 81 THR A CA 1
ATOM 628 C C . THR A 1 81 ? -5.786 -7.590 -5.518 1.00 93.06 81 THR A C 1
ATOM 630 O O . THR A 1 81 ? -5.850 -8.397 -4.588 1.00 93.06 81 THR A O 1
ATOM 633 N N . ILE A 1 82 ? -6.533 -6.479 -5.540 1.00 95.00 82 ILE A N 1
ATOM 634 C CA . ILE A 1 82 ? -7.523 -6.144 -4.500 1.00 95.00 82 ILE A CA 1
ATOM 635 C C . ILE A 1 82 ? -8.613 -7.225 -4.412 1.00 95.00 82 ILE A C 1
ATOM 637 O O . ILE A 1 82 ? -9.014 -7.638 -3.326 1.00 95.00 82 ILE A O 1
ATOM 641 N N . GLY A 1 83 ? -9.103 -7.726 -5.548 1.00 94.38 83 GLY A N 1
ATOM 642 C CA . GLY A 1 83 ? -10.100 -8.797 -5.575 1.00 94.38 83 GLY A CA 1
ATOM 643 C C . GLY A 1 83 ? -9.593 -10.093 -4.934 1.00 94.38 83 GLY A C 1
ATOM 644 O O . GLY A 1 83 ? -10.300 -10.699 -4.125 1.00 94.38 83 GLY A O 1
ATOM 645 N N . LYS A 1 84 ? -8.354 -10.492 -5.248 1.00 92.44 84 LYS A N 1
ATOM 646 C CA . LYS A 1 84 ? -7.696 -11.684 -4.686 1.00 92.44 84 LYS A CA 1
ATOM 647 C C . LYS A 1 84 ? -7.449 -11.557 -3.179 1.00 92.44 84 LYS A C 1
ATOM 649 O O . LYS A 1 84 ? -7.529 -12.560 -2.471 1.00 92.44 84 LYS A O 1
ATOM 654 N N . SER A 1 85 ? -7.191 -10.350 -2.672 1.00 93.62 85 SER A N 1
ATOM 655 C CA . SER A 1 85 ? -6.921 -10.134 -1.245 1.00 93.62 85 SER A CA 1
ATOM 656 C C . SER A 1 85 ? -8.165 -10.246 -0.357 1.00 93.62 85 SER A C 1
ATOM 658 O O . SER A 1 85 ? -8.026 -10.468 0.843 1.00 93.62 85 SER A O 1
ATOM 660 N N . ARG A 1 86 ? -9.380 -10.197 -0.925 1.00 93.12 86 ARG A N 1
ATOM 661 C CA . ARG A 1 86 ? -10.650 -10.269 -0.178 1.00 93.12 86 ARG A CA 1
ATOM 662 C C . ARG A 1 86 ? -10.777 -11.483 0.749 1.00 93.12 86 ARG A C 1
ATOM 664 O O . ARG A 1 86 ? -11.400 -11.375 1.799 1.00 93.12 86 ARG A O 1
ATOM 671 N N . ASN A 1 87 ? -10.212 -12.624 0.354 1.00 89.94 87 ASN A N 1
ATOM 672 C CA . ASN A 1 87 ? -10.267 -13.878 1.117 1.00 89.94 87 ASN A CA 1
ATOM 673 C C . ASN A 1 87 ? -8.928 -14.215 1.799 1.00 89.94 87 ASN A C 1
ATOM 675 O O . ASN A 1 87 ? -8.705 -15.354 2.202 1.00 89.94 87 ASN A O 1
ATOM 679 N N . SER A 1 88 ? -8.009 -13.252 1.874 1.00 91.56 88 SER A N 1
ATOM 680 C CA . SER A 1 88 ? -6.731 -13.408 2.562 1.00 91.56 88 SER A CA 1
ATOM 681 C C . SER A 1 88 ? -6.920 -13.333 4.079 1.00 91.56 88 SER A C 1
ATOM 683 O O . SER A 1 88 ? -7.770 -12.597 4.569 1.00 91.56 88 SER A O 1
ATOM 685 N N . ASN A 1 89 ? -6.061 -14.026 4.831 1.00 91.62 89 ASN A N 1
ATOM 686 C CA . ASN A 1 89 ? -5.964 -13.860 6.289 1.00 91.62 89 ASN A CA 1
ATOM 687 C C . ASN A 1 89 ? -5.194 -12.590 6.696 1.00 91.62 89 ASN A C 1
ATOM 689 O O . ASN A 1 89 ? -5.052 -12.312 7.884 1.00 91.62 89 ASN A O 1
ATOM 693 N N . ARG A 1 90 ? -4.658 -11.844 5.724 1.00 94.50 90 ARG A N 1
ATOM 694 C CA . ARG A 1 90 ? -3.904 -10.605 5.948 1.00 94.50 90 ARG A CA 1
ATOM 695 C C . ARG A 1 90 ? -4.821 -9.396 5.912 1.00 94.50 90 ARG A C 1
ATOM 697 O O . ARG A 1 90 ? -5.766 -9.360 5.126 1.00 94.50 90 ARG A O 1
ATOM 704 N N . SER A 1 91 ? -4.473 -8.379 6.692 1.00 96.38 91 SER A N 1
ATOM 705 C CA . SER A 1 91 ? -5.024 -7.040 6.508 1.00 96.38 91 SER A CA 1
ATOM 706 C C . SER A 1 91 ? -4.700 -6.509 5.113 1.00 96.38 91 SER A C 1
ATOM 708 O O . SER A 1 91 ? -3.701 -6.888 4.501 1.00 96.38 91 SER A O 1
ATOM 710 N N . LEU A 1 92 ? -5.545 -5.604 4.629 1.00 97.75 92 LEU A N 1
ATOM 711 C CA . LEU A 1 92 ? -5.387 -4.935 3.346 1.00 97.75 92 LEU A CA 1
ATOM 712 C C . LEU A 1 92 ? -5.238 -3.428 3.554 1.00 97.75 92 LEU A C 1
ATOM 714 O O . LEU A 1 92 ? -6.027 -2.829 4.290 1.00 97.75 92 LEU A O 1
ATOM 718 N N . ILE A 1 93 ? -4.281 -2.843 2.840 1.00 98.00 93 ILE A N 1
ATOM 719 C CA . ILE A 1 93 ? -4.129 -1.406 2.611 1.00 98.00 93 ILE A CA 1
ATOM 720 C C . ILE A 1 93 ? -4.005 -1.194 1.099 1.00 98.00 93 ILE A C 1
ATOM 722 O O . ILE A 1 93 ? -3.260 -1.902 0.425 1.00 98.00 93 ILE A O 1
ATOM 726 N N . VAL A 1 94 ? -4.733 -0.223 0.559 1.00 97.31 94 VAL A N 1
ATOM 727 C CA . VAL A 1 94 ? -4.707 0.154 -0.859 1.00 97.31 94 VAL A CA 1
ATOM 728 C C . VAL A 1 94 ? -4.335 1.623 -0.962 1.00 97.31 94 VAL A C 1
ATOM 730 O O . VAL A 1 94 ? -4.969 2.456 -0.324 1.00 97.31 94 VAL A O 1
ATOM 733 N N . ILE A 1 95 ? -3.346 1.952 -1.784 1.00 96.25 95 ILE A N 1
ATOM 734 C CA . ILE A 1 95 ? -2.913 3.325 -2.030 1.00 96.25 95 ILE A CA 1
ATOM 735 C C . ILE A 1 95 ? -2.930 3.566 -3.534 1.00 96.25 95 ILE A C 1
ATOM 737 O O . ILE A 1 95 ? -2.211 2.911 -4.290 1.00 96.25 95 ILE A O 1
ATOM 741 N N . TYR A 1 96 ? -3.741 4.535 -3.955 1.00 93.94 96 TYR A N 1
ATOM 742 C CA . TYR A 1 96 ? -3.761 4.989 -5.340 1.00 93.94 96 TYR A CA 1
ATOM 743 C C . TYR A 1 96 ? -2.717 6.086 -5.547 1.00 93.94 96 TYR A C 1
ATOM 745 O O . TYR A 1 96 ? -2.767 7.131 -4.891 1.00 93.94 96 TYR A O 1
ATOM 753 N N . VAL A 1 97 ? -1.750 5.846 -6.434 1.00 90.06 97 VAL A N 1
ATOM 754 C CA . VAL A 1 97 ? -0.562 6.707 -6.556 1.00 90.06 97 VAL A CA 1
ATOM 755 C C . VAL A 1 97 ? -0.719 7.823 -7.595 1.00 90.06 97 VAL A C 1
ATOM 757 O O . VAL A 1 97 ? -0.113 8.877 -7.420 1.00 90.06 97 VAL A O 1
ATOM 760 N N . GLU A 1 98 ? -1.599 7.668 -8.592 1.00 82.25 98 GLU A N 1
ATOM 761 C CA . GLU A 1 98 ? -1.795 8.661 -9.670 1.00 82.25 98 GLU A CA 1
ATOM 762 C C . GLU A 1 98 ? -3.074 9.501 -9.578 1.00 82.25 98 GLU A C 1
ATOM 764 O O . GLU A 1 98 ? -3.189 10.518 -10.261 1.00 82.25 98 GLU A O 1
ATOM 769 N N . GLN A 1 99 ? -4.054 9.109 -8.761 1.00 75.38 99 GLN A N 1
ATOM 770 C CA . GLN A 1 99 ? -5.352 9.785 -8.750 1.00 75.38 99 GLN A CA 1
ATOM 771 C C . GLN A 1 99 ? -5.502 10.765 -7.582 1.00 75.38 99 GLN A C 1
ATOM 773 O O . GLN A 1 99 ? -4.984 10.555 -6.482 1.00 75.38 99 GLN A O 1
ATOM 778 N N . ALA A 1 100 ? -6.241 11.850 -7.827 1.00 77.88 100 ALA A N 1
ATOM 779 C CA . ALA A 1 100 ? -6.658 12.771 -6.781 1.00 77.88 100 ALA A CA 1
ATOM 780 C C . ALA A 1 100 ? -7.616 12.074 -5.803 1.00 77.88 100 ALA A C 1
ATOM 782 O O . ALA A 1 100 ? -8.545 11.367 -6.197 1.00 77.88 100 ALA A O 1
ATOM 783 N N . ASN A 1 101 ? -7.403 12.321 -4.515 1.00 77.75 101 ASN A N 1
ATOM 784 C CA . ASN A 1 101 ? -8.105 11.645 -3.428 1.00 77.75 101 ASN A CA 1
ATOM 785 C C . ASN A 1 101 ? -9.626 11.858 -3.454 1.00 77.75 101 ASN A C 1
ATOM 787 O O . ASN A 1 101 ? -10.379 10.953 -3.104 1.00 77.75 101 ASN A O 1
ATOM 791 N N . GLU A 1 102 ? -10.081 13.043 -3.864 1.00 79.50 102 GLU A N 1
ATOM 792 C CA . GLU A 1 102 ? -11.506 13.392 -3.944 1.00 79.50 102 GLU A CA 1
ATOM 793 C C . GLU A 1 102 ? -12.246 12.500 -4.949 1.00 79.50 102 GLU A C 1
ATOM 795 O O . GLU A 1 102 ? -13.305 11.958 -4.626 1.00 79.50 102 GLU A O 1
ATOM 800 N N . ASN A 1 103 ? -11.626 12.237 -6.104 1.00 86.81 103 ASN A N 1
ATOM 801 C CA . ASN A 1 103 ? -12.177 11.350 -7.129 1.00 86.81 103 ASN A CA 1
ATOM 802 C C . ASN A 1 103 ? -12.298 9.912 -6.605 1.00 86.81 103 ASN A C 1
ATOM 804 O O . ASN A 1 103 ? -13.331 9.267 -6.785 1.00 86.81 103 ASN A O 1
ATOM 808 N N . ILE A 1 104 ? -11.275 9.425 -5.891 1.00 89.19 104 ILE A N 1
ATOM 809 C CA . ILE A 1 104 ? -11.290 8.081 -5.296 1.00 89.19 104 ILE A CA 1
ATOM 810 C C . ILE A 1 104 ? -12.365 7.967 -4.211 1.00 89.19 104 ILE A C 1
ATOM 812 O O . ILE A 1 104 ? -13.078 6.961 -4.171 1.00 89.19 104 ILE A O 1
ATOM 816 N N . LYS A 1 105 ? -12.502 8.981 -3.341 1.00 88.69 105 LYS A N 1
ATOM 817 C CA . LYS A 1 105 ? -13.528 9.000 -2.285 1.00 88.69 105 LYS A CA 1
ATOM 818 C C . LYS A 1 105 ? -14.914 8.813 -2.871 1.00 88.69 105 LYS A C 1
ATOM 820 O O . LYS A 1 105 ? -15.652 7.940 -2.424 1.00 88.69 105 LYS A O 1
ATOM 825 N N . GLU A 1 106 ? -15.254 9.601 -3.883 1.00 89.38 106 GLU A N 1
ATOM 826 C CA . GLU A 1 106 ? -16.568 9.526 -4.507 1.00 89.38 106 GLU A CA 1
ATOM 827 C C . GLU A 1 106 ? -16.775 8.202 -5.253 1.00 89.38 106 GLU A C 1
ATOM 829 O O . GLU A 1 106 ? -17.786 7.530 -5.040 1.00 89.38 106 GLU A O 1
ATOM 834 N N . ALA A 1 107 ? -15.800 7.791 -6.069 1.00 89.62 107 ALA A N 1
ATOM 835 C CA . ALA A 1 107 ? -15.917 6.614 -6.924 1.00 89.62 107 ALA A CA 1
ATOM 836 C C . ALA A 1 107 ? -15.936 5.286 -6.151 1.00 89.62 107 ALA A C 1
ATOM 838 O O . ALA A 1 107 ? -16.474 4.293 -6.645 1.00 89.62 107 ALA A O 1
ATOM 839 N N . LYS A 1 108 ? -15.316 5.230 -4.964 1.00 92.31 108 LYS A N 1
ATOM 840 C CA . LYS A 1 108 ? -15.119 3.979 -4.217 1.00 92.31 108 LYS A CA 1
ATOM 841 C C . LYS A 1 108 ? -15.887 3.898 -2.901 1.00 92.31 108 LYS A C 1
ATOM 843 O O . LYS A 1 108 ? -15.815 2.840 -2.285 1.00 92.31 108 LYS A O 1
ATOM 848 N N . LYS A 1 109 ? -16.650 4.918 -2.488 1.00 92.94 109 LYS A N 1
ATOM 849 C CA . LYS A 1 109 ? -17.376 4.941 -1.196 1.00 92.94 109 LYS A CA 1
ATOM 850 C C . LYS A 1 109 ? -18.219 3.690 -0.901 1.00 92.94 109 LYS A C 1
ATOM 852 O O . LYS A 1 109 ? -18.26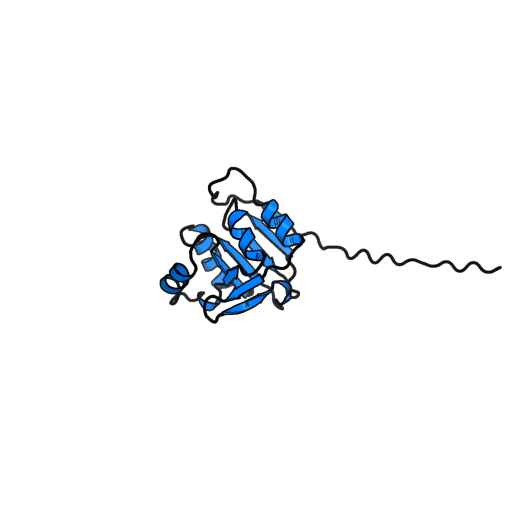7 3.248 0.240 1.00 92.94 109 LYS A O 1
ATOM 857 N N . ASP A 1 110 ? -18.830 3.099 -1.930 1.00 94.06 110 ASP A N 1
ATOM 858 C CA . ASP A 1 110 ? -19.708 1.924 -1.804 1.00 94.06 110 ASP A CA 1
ATOM 859 C C . ASP A 1 110 ? -18.949 0.588 -1.956 1.00 94.06 110 ASP A C 1
ATOM 861 O O . ASP A 1 110 ? -19.530 -0.496 -1.879 1.00 94.06 110 ASP A O 1
ATOM 865 N N . SER A 1 111 ? -17.634 0.637 -2.187 1.00 94.81 111 SER A N 1
ATOM 866 C CA . SER A 1 111 ? -16.799 -0.556 -2.323 1.00 94.81 111 SER A CA 1
ATOM 867 C C . SER A 1 111 ? -16.518 -1.187 -0.962 1.00 94.81 111 SER A C 1
ATOM 869 O O . SER A 1 111 ? -16.178 -0.504 0.001 1.00 94.81 111 SER A O 1
ATOM 871 N N . TRP A 1 112 ? -16.537 -2.521 -0.897 1.00 95.62 112 TRP A N 1
ATOM 872 C CA . TRP A 1 112 ? -16.240 -3.274 0.333 1.00 95.62 112 TRP A CA 1
ATOM 873 C C . TRP A 1 112 ? -14.866 -2.942 0.938 1.00 95.62 112 TRP A C 1
ATOM 875 O O . TRP A 1 112 ? -14.669 -3.086 2.144 1.00 95.62 112 TRP A O 1
ATOM 885 N N . PHE A 1 113 ? -13.924 -2.503 0.099 1.00 95.31 113 PHE A N 1
ATOM 886 C CA . PHE A 1 113 ? -12.564 -2.175 0.495 1.00 95.31 113 PHE A CA 1
ATOM 887 C C . PHE A 1 113 ? -12.347 -0.678 0.776 1.00 95.31 113 PHE A C 1
ATOM 889 O O . PHE A 1 113 ? -11.219 -0.287 1.043 1.00 95.31 113 PHE A O 1
ATOM 896 N N . PHE A 1 114 ? -13.380 0.175 0.736 1.00 96.06 114 PHE A N 1
ATOM 897 C CA . PHE A 1 114 ? -13.214 1.632 0.870 1.00 96.06 114 PHE A CA 1
ATOM 898 C C . PHE A 1 114 ? -12.476 2.043 2.152 1.00 96.06 114 PHE A C 1
ATOM 900 O O . PHE A 1 114 ? -11.549 2.847 2.111 1.00 96.06 114 PHE A O 1
ATOM 907 N N . LYS A 1 115 ? -12.811 1.401 3.277 1.00 96.38 115 LYS A N 1
ATOM 908 C CA . LYS A 1 115 ? -12.147 1.598 4.578 1.00 96.38 115 LYS A CA 1
ATOM 909 C C . LYS A 1 115 ? -10.672 1.174 4.614 1.00 96.38 115 LYS A C 1
ATOM 911 O O . LYS A 1 115 ? -10.000 1.399 5.611 1.00 96.38 115 LYS A O 1
ATOM 916 N N . HIS A 1 116 ? -10.193 0.511 3.565 1.00 97.00 116 HIS A N 1
ATOM 917 C CA . HIS A 1 116 ? -8.813 0.063 3.401 1.00 97.00 116 HIS A CA 1
ATOM 918 C C . HIS A 1 116 ? -8.030 0.955 2.437 1.00 97.00 116 HIS A C 1
ATOM 920 O O . HIS A 1 116 ? -6.882 0.646 2.135 1.00 97.00 116 HIS A O 1
ATOM 926 N N . ILE A 1 117 ? -8.638 2.025 1.917 1.00 97.06 117 ILE A N 1
ATOM 927 C CA . ILE A 1 117 ? -7.959 2.963 1.029 1.00 97.06 117 ILE A CA 1
ATOM 928 C C . ILE A 1 117 ? -7.261 4.016 1.881 1.00 97.06 117 ILE A C 1
ATOM 930 O O . ILE A 1 117 ? -7.881 4.651 2.733 1.00 97.06 117 ILE A O 1
ATOM 934 N N . TYR A 1 118 ? -5.975 4.202 1.624 1.00 97.25 118 TYR A N 1
ATOM 935 C CA . TYR A 1 118 ? -5.128 5.179 2.279 1.00 97.25 118 TYR A CA 1
ATOM 936 C C . TYR A 1 118 ? -4.488 6.095 1.239 1.00 97.25 118 TYR A C 1
ATOM 938 O O . TYR A 1 118 ? -4.266 5.720 0.087 1.00 97.25 118 TYR A O 1
ATOM 946 N N . GLU A 1 119 ? -4.165 7.304 1.666 1.00 95.12 119 GLU A N 1
ATOM 947 C CA . GLU A 1 119 ? -3.346 8.243 0.915 1.00 95.12 119 GLU A CA 1
ATOM 948 C C . GLU A 1 119 ? -1.963 8.376 1.554 1.00 95.12 119 GLU A C 1
ATOM 950 O O . GLU A 1 119 ? -1.820 8.289 2.773 1.00 95.12 119 GLU A O 1
ATOM 955 N N . LEU A 1 120 ? -0.938 8.600 0.731 1.00 95.56 120 LEU A N 1
ATOM 956 C CA . LEU A 1 120 ? 0.407 8.918 1.211 1.00 95.56 120 LEU A CA 1
ATOM 957 C C . LEU A 1 120 ? 0.403 10.289 1.890 1.00 95.56 120 LEU A C 1
ATOM 959 O O . LEU A 1 120 ? -0.182 11.234 1.364 1.00 95.56 120 LEU A O 1
ATOM 963 N N . SER A 1 121 ? 1.095 10.411 3.022 1.00 95.25 121 SER A N 1
ATOM 964 C CA . SER A 1 121 ? 1.174 11.653 3.794 1.00 95.25 121 SER A CA 1
ATOM 965 C C . SER A 1 121 ? 2.613 11.998 4.192 1.00 95.25 121 SER A C 1
ATOM 967 O O . SER A 1 121 ? 3.522 11.167 4.117 1.00 95.25 121 SER A O 1
ATOM 969 N N . GLY A 1 122 ? 2.842 13.258 4.575 1.00 93.56 122 GLY A N 1
ATOM 970 C CA . GLY A 1 122 ? 4.169 13.752 4.960 1.00 93.56 122 GLY A CA 1
ATOM 971 C C . GLY A 1 122 ? 5.229 13.490 3.884 1.00 93.56 122 GLY A C 1
ATOM 972 O O . GLY A 1 122 ? 4.979 13.672 2.692 1.00 93.56 122 GLY A O 1
ATOM 973 N N . ASP A 1 123 ? 6.397 12.999 4.301 1.00 93.06 123 ASP A N 1
ATOM 974 C CA . ASP A 1 123 ? 7.510 12.695 3.393 1.00 93.06 123 ASP A CA 1
ATOM 975 C C . ASP A 1 123 ? 7.211 11.552 2.417 1.00 93.06 123 ASP A C 1
ATOM 977 O O . ASP A 1 123 ? 7.901 11.422 1.408 1.00 93.06 123 ASP A O 1
ATOM 981 N N . SER A 1 124 ? 6.182 10.737 2.679 1.00 94.38 124 SER A N 1
ATOM 982 C CA . SER A 1 124 ? 5.801 9.626 1.798 1.00 94.38 124 SER A CA 1
ATOM 983 C C . SER A 1 124 ? 5.124 10.101 0.514 1.00 94.38 124 SER A C 1
ATOM 985 O O . SER A 1 124 ? 5.082 9.355 -0.459 1.00 94.38 124 SER A O 1
ATOM 987 N N . ILE A 1 125 ? 4.637 11.350 0.461 1.00 92.62 125 ILE A N 1
ATOM 988 C CA . ILE A 1 125 ? 3.987 11.922 -0.733 1.00 92.62 125 ILE A CA 1
ATOM 989 C C . ILE A 1 125 ? 4.918 11.878 -1.952 1.00 92.62 125 ILE A C 1
ATOM 991 O O . ILE A 1 125 ? 4.453 11.641 -3.067 1.00 92.62 125 ILE A O 1
ATOM 995 N N . LYS A 1 126 ? 6.232 12.039 -1.750 1.00 90.81 126 LYS A N 1
ATOM 996 C CA . LYS A 1 126 ? 7.222 12.021 -2.839 1.00 90.81 126 LYS A CA 1
ATOM 997 C C . LYS A 1 126 ? 7.305 10.681 -3.572 1.00 90.81 126 LYS A C 1
ATOM 999 O O . LYS A 1 126 ? 7.736 10.660 -4.719 1.00 90.81 126 LYS A O 1
ATOM 1004 N N . LEU A 1 127 ? 6.851 9.583 -2.958 1.00 90.50 127 LEU A N 1
ATOM 1005 C CA . LEU A 1 127 ? 6.803 8.287 -3.632 1.00 90.50 127 LEU A CA 1
ATOM 1006 C C . LEU A 1 127 ? 5.938 8.339 -4.893 1.00 90.50 127 LEU A C 1
ATOM 1008 O O . LEU A 1 127 ? 6.281 7.679 -5.865 1.00 90.50 127 LEU A O 1
ATOM 1012 N N . LYS A 1 128 ? 4.881 9.169 -4.931 1.00 88.75 128 LYS A N 1
ATOM 1013 C CA . LYS A 1 128 ? 4.004 9.304 -6.109 1.00 88.75 128 LYS A CA 1
ATOM 1014 C C . LYS A 1 128 ? 4.771 9.633 -7.395 1.00 88.75 128 LYS A C 1
ATOM 1016 O O . LYS A 1 128 ? 4.374 9.180 -8.457 1.00 88.75 128 LYS A O 1
ATOM 1021 N N . SER A 1 129 ? 5.869 10.388 -7.301 1.00 87.00 129 SER A N 1
ATOM 1022 C CA . SER A 1 129 ? 6.714 10.738 -8.453 1.00 87.00 129 SER A CA 1
ATOM 1023 C C . SER A 1 129 ? 7.848 9.748 -8.733 1.00 87.00 129 SER A C 1
ATOM 1025 O O . SER A 1 129 ? 8.583 9.941 -9.695 1.00 87.00 129 SER A O 1
ATOM 1027 N N . MET A 1 130 ? 8.032 8.742 -7.877 1.00 88.69 130 MET A N 1
ATOM 1028 C CA . MET A 1 130 ? 9.112 7.752 -7.976 1.00 88.69 130 MET A CA 1
ATOM 1029 C C . MET A 1 130 ? 8.634 6.427 -8.581 1.00 88.69 130 MET A C 1
ATOM 1031 O O . MET A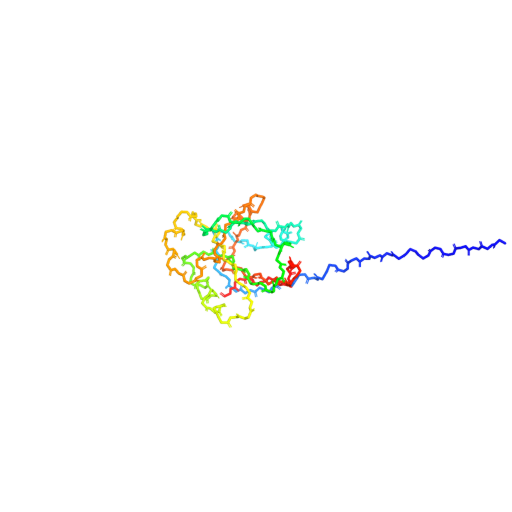 1 130 ? 9.464 5.599 -8.940 1.00 88.69 130 MET A O 1
ATOM 1035 N N . PHE A 1 131 ? 7.317 6.207 -8.681 1.00 87.44 131 PHE A N 1
ATOM 1036 C CA . PHE A 1 131 ? 6.779 5.001 -9.303 1.00 87.44 131 PHE A CA 1
ATOM 1037 C C . PHE A 1 131 ? 7.033 4.994 -10.807 1.00 87.44 131 PHE A C 1
ATOM 1039 O O . PHE A 1 131 ? 6.753 5.959 -11.520 1.00 87.44 131 PHE A O 1
ATOM 1046 N N . HIS A 1 132 ? 7.513 3.850 -11.267 1.00 85.56 132 HIS A N 1
ATOM 1047 C CA . HIS A 1 132 ? 7.772 3.534 -12.658 1.00 85.56 132 HIS A CA 1
ATOM 1048 C C . HIS A 1 132 ? 6.906 2.389 -13.150 1.00 85.56 132 HIS A C 1
ATOM 1050 O O . HIS A 1 132 ? 6.460 2.438 -14.283 1.00 85.56 132 HIS A O 1
ATOM 1056 N N . GLU A 1 133 ? 6.612 1.401 -12.310 1.00 87.06 133 GLU A N 1
ATOM 1057 C CA . GLU A 1 133 ? 5.658 0.341 -12.633 1.00 87.06 133 GLU A CA 1
ATOM 1058 C C . GLU A 1 133 ? 4.645 0.159 -11.504 1.00 87.06 133 GLU A C 1
ATOM 1060 O O . GLU A 1 133 ? 4.936 0.395 -10.329 1.00 87.06 133 GLU A O 1
ATOM 1065 N N . ILE A 1 134 ? 3.437 -0.252 -11.875 1.00 89.44 134 ILE A N 1
ATOM 1066 C CA . ILE A 1 134 ? 2.352 -0.593 -10.954 1.00 89.44 134 ILE A CA 1
ATOM 1067 C C . ILE A 1 134 ? 1.599 -1.838 -11.455 1.00 89.44 134 ILE A C 1
ATOM 1069 O O . ILE A 1 134 ? 1.608 -2.114 -12.653 1.00 89.44 134 ILE A O 1
ATOM 1073 N N . PRO A 1 135 ? 0.899 -2.582 -10.584 1.00 92.06 135 PRO A N 1
ATOM 1074 C CA . PRO A 1 135 ? 0.871 -2.418 -9.138 1.00 92.06 135 PRO A CA 1
ATOM 1075 C C . PRO A 1 135 ? 2.148 -2.943 -8.475 1.00 92.06 135 PRO A C 1
ATOM 1077 O O . PRO A 1 135 ? 2.779 -3.875 -8.965 1.00 92.06 135 PRO A O 1
ATOM 1080 N N . ILE A 1 136 ? 2.479 -2.379 -7.315 1.00 92.69 136 ILE A N 1
ATOM 1081 C CA . ILE A 1 136 ? 3.467 -2.935 -6.389 1.00 92.69 136 ILE A CA 1
ATOM 1082 C C . ILE A 1 136 ? 2.726 -3.505 -5.187 1.00 92.69 136 ILE A C 1
ATOM 1084 O O . ILE A 1 136 ? 1.894 -2.830 -4.573 1.00 92.69 136 ILE A O 1
ATOM 1088 N N . GLN A 1 137 ? 3.052 -4.738 -4.813 1.00 94.50 137 GLN A N 1
ATOM 1089 C CA . GLN A 1 137 ? 2.567 -5.353 -3.586 1.00 94.50 137 GLN A CA 1
ATOM 1090 C C . GLN A 1 137 ? 3.681 -5.403 -2.541 1.00 94.50 137 GLN A C 1
ATOM 1092 O O . GLN A 1 137 ? 4.764 -5.917 -2.798 1.00 94.50 137 GLN A O 1
ATOM 1097 N N . ILE A 1 138 ? 3.396 -4.930 -1.332 1.00 95.19 138 ILE A N 1
ATOM 1098 C CA . ILE A 1 138 ? 4.314 -4.975 -0.191 1.00 95.19 138 ILE A CA 1
ATOM 1099 C C . ILE A 1 138 ? 3.711 -5.880 0.879 1.00 95.19 138 ILE A C 1
ATOM 1101 O O . ILE A 1 138 ? 2.560 -5.704 1.283 1.00 95.19 138 ILE A O 1
ATOM 1105 N N . MET A 1 139 ? 4.493 -6.847 1.351 1.00 95.69 139 MET A N 1
ATOM 1106 C CA . MET A 1 139 ? 4.123 -7.709 2.470 1.00 95.69 139 MET A CA 1
ATOM 1107 C C . MET A 1 139 ? 4.781 -7.211 3.749 1.00 95.69 139 MET A C 1
ATOM 1109 O O . MET A 1 139 ? 6.008 -7.114 3.828 1.00 95.69 139 MET A O 1
ATOM 1113 N N . VAL A 1 140 ? 3.962 -6.956 4.762 1.00 96.00 140 VAL A N 1
ATOM 1114 C CA . VAL A 1 140 ? 4.370 -6.438 6.068 1.00 96.00 140 VAL A CA 1
ATOM 1115 C C . VAL A 1 140 ? 4.064 -7.483 7.135 1.00 96.00 140 VAL A C 1
ATOM 1117 O O . VAL A 1 140 ? 2.981 -8.077 7.130 1.00 96.00 140 VAL A O 1
ATOM 1120 N N . ASP A 1 141 ? 5.021 -7.736 8.023 1.00 95.44 141 ASP A N 1
ATOM 1121 C CA . ASP A 1 141 ? 4.821 -8.624 9.168 1.00 95.44 141 ASP A CA 1
ATOM 1122 C C . ASP A 1 141 ? 4.054 -7.939 10.315 1.00 95.44 141 ASP A C 1
ATOM 1124 O O . ASP A 1 141 ? 3.673 -6.772 10.246 1.00 95.44 141 ASP A O 1
ATOM 1128 N N . SER A 1 142 ? 3.821 -8.673 11.402 1.00 94.50 142 SER A N 1
ATOM 1129 C CA . SER A 1 142 ? 3.130 -8.160 12.589 1.00 94.50 142 SER A CA 1
ATOM 1130 C C . SER A 1 142 ? 3.932 -7.146 13.415 1.00 94.50 142 SER A C 1
ATOM 1132 O O . SER A 1 142 ? 3.469 -6.757 14.481 1.00 94.50 142 SER A O 1
ATOM 1134 N N . ASN A 1 143 ? 5.135 -6.765 12.983 1.00 92.62 143 ASN A N 1
ATOM 1135 C CA . ASN A 1 143 ? 5.974 -5.757 13.634 1.00 92.62 143 ASN A CA 1
ATOM 1136 C C . ASN A 1 143 ? 6.126 -4.501 12.764 1.00 92.62 143 ASN A C 1
ATOM 1138 O O . ASN A 1 143 ? 7.030 -3.699 13.004 1.00 92.62 143 ASN A O 1
ATOM 1142 N N . GLY A 1 144 ? 5.321 -4.368 11.707 1.00 91.81 144 GLY A N 1
ATOM 1143 C CA . GLY A 1 144 ? 5.409 -3.241 10.789 1.00 91.81 144 GLY A CA 1
ATOM 1144 C C . GLY A 1 144 ? 6.633 -3.286 9.879 1.00 91.81 144 GLY A C 1
ATOM 1145 O O . GLY A 1 144 ? 7.003 -2.270 9.290 1.00 91.81 144 GLY A O 1
ATOM 1146 N N . LYS A 1 145 ? 7.289 -4.447 9.742 1.00 93.31 145 LYS A N 1
ATOM 1147 C CA . LYS A 1 145 ? 8.471 -4.597 8.894 1.00 93.31 145 LYS A CA 1
ATOM 1148 C C . LYS A 1 145 ? 8.102 -5.149 7.519 1.00 93.31 145 LYS A C 1
ATOM 1150 O O . LYS A 1 145 ? 7.402 -6.153 7.402 1.00 93.31 145 LYS A O 1
ATOM 1155 N N . ILE A 1 146 ? 8.660 -4.543 6.469 1.00 94.38 146 ILE A N 1
ATOM 1156 C CA . ILE A 1 146 ? 8.584 -5.078 5.104 1.00 94.38 146 ILE A CA 1
ATOM 1157 C C . ILE A 1 146 ? 9.375 -6.385 5.019 1.00 94.38 146 ILE A C 1
ATOM 1159 O O . ILE A 1 146 ? 10.570 -6.434 5.313 1.00 94.38 146 ILE A O 1
ATOM 1163 N N . THR A 1 147 ? 8.701 -7.445 4.587 1.00 93.62 147 THR A N 1
ATOM 1164 C CA . THR A 1 147 ? 9.292 -8.774 4.374 1.00 93.62 147 THR A CA 1
ATOM 1165 C C . THR A 1 147 ? 9.531 -9.064 2.899 1.00 93.62 147 THR A C 1
ATOM 1167 O O . THR A 1 147 ? 10.497 -9.740 2.545 1.00 93.62 147 THR A O 1
ATOM 1170 N N . SER A 1 148 ? 8.667 -8.551 2.022 1.00 93.19 148 SER A N 1
ATOM 1171 C CA . SER A 1 148 ? 8.843 -8.674 0.578 1.00 93.19 148 SER A CA 1
ATOM 1172 C C . SER A 1 148 ? 8.129 -7.571 -0.189 1.00 93.19 148 SER A C 1
ATOM 1174 O O . SER A 1 148 ? 7.135 -7.016 0.285 1.00 93.19 148 SER A O 1
ATOM 1176 N N . ILE A 1 149 ? 8.645 -7.296 -1.383 1.00 92.38 149 ILE A N 1
ATOM 1177 C CA . ILE A 1 149 ? 8.038 -6.436 -2.391 1.00 92.38 149 ILE A CA 1
ATOM 1178 C C . ILE A 1 149 ? 7.902 -7.246 -3.683 1.00 92.38 149 ILE A C 1
ATOM 1180 O O . ILE A 1 149 ? 8.837 -7.940 -4.080 1.00 92.38 149 ILE A O 1
ATOM 1184 N N . ILE A 1 150 ? 6.737 -7.180 -4.319 1.00 89.06 150 ILE A N 1
ATOM 1185 C CA . ILE A 1 150 ? 6.444 -7.797 -5.613 1.00 89.06 150 ILE A CA 1
ATOM 1186 C C . ILE A 1 150 ? 6.136 -6.664 -6.588 1.00 89.06 150 ILE A C 1
ATOM 1188 O O . ILE A 1 150 ? 5.179 -5.919 -6.372 1.00 89.06 150 ILE A O 1
ATOM 1192 N N . ASP A 1 151 ? 6.972 -6.522 -7.610 1.00 84.38 151 ASP A N 1
ATOM 1193 C CA . ASP A 1 151 ? 6.878 -5.479 -8.631 1.00 84.38 151 ASP A CA 1
ATOM 1194 C C . ASP A 1 151 ? 6.148 -6.029 -9.860 1.00 84.38 151 ASP A C 1
ATOM 1196 O O . ASP A 1 151 ? 6.641 -6.972 -10.472 1.00 84.38 151 ASP A O 1
ATOM 1200 N N . GLY A 1 152 ? 4.952 -5.518 -10.170 1.00 69.19 152 GLY A N 1
ATOM 1201 C CA . GLY A 1 152 ? 4.037 -6.101 -11.155 1.00 69.19 152 GLY A CA 1
ATOM 1202 C C . GLY A 1 152 ? 3.316 -7.341 -10.615 1.00 69.19 152 GLY A C 1
ATOM 1203 O O . GLY A 1 152 ? 3.949 -8.302 -10.178 1.00 69.19 152 GLY A O 1
ATOM 1204 N N . VAL A 1 153 ? 1.980 -7.372 -10.619 1.00 59.81 153 VAL A N 1
ATOM 1205 C CA . VAL A 1 153 ? 1.182 -8.458 -9.994 1.00 59.81 153 VAL A CA 1
ATOM 1206 C C . VAL A 1 153 ? -0.038 -8.819 -10.824 1.00 59.81 153 VAL A C 1
ATOM 1208 O O . VAL A 1 153 ? -0.582 -7.888 -11.445 1.00 59.81 153 VAL A O 1
#

Radius of gyration: 18.35 Å; chains: 1; bounding box: 69×28×55 Å

Sequence (153 aa):
MRWIMVILLSISAAKADMKVIESRGYPLANDNSNRDVFEWLENNDLSMVNLSDGTPLKLSDINNETMIILGSDWEPSTASTIGKSRNSNRSLIVIYVEQANENIKEAKKDSWFFKHIYELSGDSIKLKSMFHEIPIQIMVDSNGKITSIIDGV

Secondary structure (DSSP, 8-state):
---------------PPPEEEE---EEPSSS--THHHHHHHHHS--EEEETTT--EEEGGG--S-EEEEEE-TT-HHHHHHHHHHTT-SSEEEEEESSS-HHHHHHHHTTSTTGGGEEEE-GGGGGGGGT--EE-EEEEE-TTS-EEEEEE--

Foldseek 3Di:
DDDDDDPPPPPPPPPQDAAEAEDDFDFDPDPDDLVVVVVCQSPDWFWKAFLPPRHIDILQNAQAKEKEKEEAPPGVVSVVVVVVCPPPPHHYAYEHLPDDSVVCCVVCVPPPCSRRYIYTDDPNNCSSVSDGGDTKMFIAHSRSDTRYIYTHD